Protein AF-A0AAV5G7Z6-F1 (afdb_monomer)

pLDDT: mean 76.98, std 16.9, range [39.72, 97.12]

Structure (mmCIF, N/CA/C/O backbone):
data_AF-A0AAV5G7Z6-F1
#
_entry.id   AF-A0AAV5G7Z6-F1
#
loop_
_atom_site.group_PDB
_atom_site.id
_atom_site.type_symbol
_atom_site.label_atom_id
_atom_site.label_alt_id
_atom_site.label_comp_id
_atom_site.label_asym_id
_atom_site.label_entity_id
_atom_site.label_seq_id
_atom_site.pdbx_PDB_ins_code
_atom_site.Cartn_x
_atom_site.Cartn_y
_atom_site.Cartn_z
_atom_site.occupancy
_atom_site.B_iso_or_equiv
_atom_site.auth_seq_id
_atom_site.auth_comp_id
_atom_site.auth_asym_id
_atom_site.auth_atom_id
_atom_site.pdbx_PDB_model_num
ATOM 1 N N . MET A 1 1 ? 2.480 43.274 -14.262 1.00 55.47 1 MET A N 1
ATOM 2 C CA . MET A 1 1 ? 1.867 41.956 -13.964 1.00 55.47 1 MET A CA 1
ATOM 3 C C . MET A 1 1 ? 2.877 40.792 -14.038 1.00 55.47 1 MET A C 1
ATOM 5 O O . MET A 1 1 ? 2.473 39.671 -14.293 1.00 55.47 1 MET A O 1
ATOM 9 N N . SER A 1 2 ? 4.179 41.011 -13.781 1.00 61.72 2 SER A N 1
ATOM 10 C CA . SER A 1 2 ? 5.234 40.056 -14.194 1.00 61.72 2 SER A CA 1
ATOM 11 C C . SER A 1 2 ? 6.016 39.379 -13.057 1.00 61.72 2 SER A C 1
ATOM 13 O O . SER A 1 2 ? 6.688 38.387 -13.305 1.00 61.72 2 SER A O 1
ATOM 15 N N . GLN A 1 3 ? 5.956 39.881 -11.819 1.00 58.00 3 GLN A N 1
ATOM 16 C CA . GLN A 1 3 ? 6.778 39.341 -10.720 1.00 58.00 3 GLN A CA 1
ATOM 17 C C . GLN A 1 3 ? 6.148 38.114 -10.040 1.00 58.00 3 GLN A C 1
ATOM 19 O O . GLN A 1 3 ? 6.859 37.196 -9.646 1.00 58.00 3 GLN A O 1
ATOM 24 N N . PHE A 1 4 ? 4.815 38.042 -9.962 1.00 59.34 4 PHE A N 1
ATOM 25 C CA . PHE A 1 4 ? 4.117 36.914 -9.331 1.00 59.34 4 PHE A CA 1
ATOM 26 C C . PHE A 1 4 ? 4.223 35.608 -10.134 1.00 59.34 4 PHE A C 1
ATOM 28 O O . PHE A 1 4 ? 4.377 34.544 -9.539 1.00 59.34 4 PHE A O 1
ATOM 35 N N . ALA A 1 5 ? 4.204 35.684 -11.470 1.00 61.81 5 ALA A N 1
ATOM 36 C CA . ALA A 1 5 ? 4.370 34.517 -12.342 1.00 61.81 5 ALA A CA 1
ATOM 37 C C . ALA A 1 5 ? 5.766 33.886 -12.184 1.00 61.81 5 ALA A C 1
ATOM 39 O O . ALA A 1 5 ? 5.886 32.677 -12.004 1.00 61.81 5 ALA A O 1
ATOM 40 N N . HIS A 1 6 ? 6.803 34.723 -12.109 1.00 54.16 6 HIS A N 1
ATOM 41 C CA . HIS A 1 6 ? 8.185 34.277 -11.950 1.00 54.16 6 HIS A CA 1
ATOM 42 C C . HIS A 1 6 ? 8.436 33.600 -10.587 1.00 54.16 6 HIS A C 1
ATOM 44 O O . HIS A 1 6 ? 9.195 32.637 -10.494 1.00 54.16 6 HIS A O 1
ATOM 50 N N . ILE A 1 7 ? 7.786 34.061 -9.512 1.00 60.22 7 ILE A N 1
ATOM 51 C CA . ILE A 1 7 ? 7.872 33.418 -8.186 1.00 60.22 7 ILE A CA 1
ATOM 52 C C . ILE A 1 7 ? 7.150 32.057 -8.191 1.00 60.22 7 ILE A C 1
ATOM 54 O O . ILE A 1 7 ? 7.632 31.092 -7.589 1.00 60.22 7 ILE A O 1
ATOM 58 N N . ALA A 1 8 ? 6.019 31.950 -8.895 1.00 66.25 8 ALA A N 1
ATOM 59 C CA . ALA A 1 8 ? 5.273 30.700 -9.025 1.00 66.25 8 ALA A CA 1
ATOM 60 C C . ALA A 1 8 ? 6.044 29.635 -9.829 1.00 66.25 8 ALA A C 1
ATOM 62 O O . ALA A 1 8 ? 6.072 28.469 -9.423 1.00 66.25 8 ALA A O 1
ATOM 63 N N . GLU A 1 9 ? 6.722 30.032 -10.908 1.00 64.44 9 GLU A N 1
ATOM 64 C CA . GLU A 1 9 ? 7.582 29.153 -11.712 1.00 64.44 9 GLU A CA 1
ATOM 65 C C . GLU A 1 9 ? 8.813 28.680 -10.934 1.00 64.44 9 GLU A C 1
ATOM 67 O O . GLU A 1 9 ? 9.058 27.476 -10.867 1.00 64.44 9 GLU A O 1
ATOM 72 N N . LEU A 1 10 ? 9.509 29.571 -10.218 1.00 62.38 10 LEU A N 1
ATOM 73 C CA . LEU A 1 10 ? 10.630 29.192 -9.342 1.00 62.38 10 LEU A CA 1
ATOM 74 C C . LEU A 1 10 ? 10.205 28.183 -8.259 1.00 62.38 10 LEU A C 1
ATOM 76 O O . LEU A 1 10 ? 10.936 27.240 -7.935 1.00 62.38 10 LEU A O 1
ATOM 80 N N . SER A 1 11 ? 8.995 28.339 -7.714 1.00 72.94 11 SER A N 1
ATOM 81 C CA . SER A 1 11 ? 8.398 27.393 -6.764 1.00 72.94 11 SER A CA 1
ATOM 82 C C . SER A 1 11 ? 8.054 26.045 -7.412 1.00 72.94 11 SER A C 1
ATOM 84 O O . SER A 1 11 ? 8.227 24.989 -6.793 1.00 72.94 11 SER A O 1
ATOM 86 N N . ALA A 1 12 ? 7.575 26.040 -8.657 1.00 80.69 12 ALA A N 1
ATOM 87 C CA . ALA A 1 12 ? 7.291 24.815 -9.405 1.00 80.69 12 ALA A CA 1
ATOM 88 C C . ALA A 1 12 ? 8.580 24.056 -9.761 1.00 80.69 12 ALA A C 1
ATOM 90 O O . ALA A 1 12 ? 8.678 22.854 -9.505 1.00 80.69 12 ALA A O 1
ATOM 91 N N . GLU A 1 13 ? 9.603 24.760 -10.242 1.00 78.81 13 GLU A N 1
ATOM 92 C CA . GLU A 1 13 ? 10.921 24.199 -10.539 1.00 78.81 13 GLU A CA 1
ATOM 93 C C . GLU A 1 13 ? 11.591 23.617 -9.294 1.00 78.81 13 GLU A C 1
ATOM 95 O O . GLU A 1 13 ? 12.161 22.525 -9.332 1.00 78.81 13 GLU A O 1
ATOM 100 N N . THR A 1 14 ? 11.496 24.312 -8.158 1.00 81.06 14 THR A N 1
ATOM 101 C CA . THR A 1 14 ? 12.043 23.831 -6.882 1.00 81.06 14 THR A CA 1
ATOM 102 C C . THR A 1 14 ? 11.343 22.548 -6.436 1.00 81.06 14 THR A C 1
ATOM 104 O O . THR A 1 14 ? 12.005 21.573 -6.065 1.00 81.06 14 THR A O 1
ATOM 107 N N . ARG A 1 15 ? 10.010 22.487 -6.555 1.00 75.62 15 ARG A N 1
ATOM 108 C CA . ARG A 1 15 ? 9.226 21.268 -6.295 1.00 75.62 15 ARG A CA 1
ATOM 109 C C . ARG A 1 15 ? 9.605 20.129 -7.243 1.00 75.62 15 ARG A C 1
ATOM 111 O O . ARG A 1 15 ? 9.715 18.982 -6.810 1.00 75.62 15 ARG A O 1
ATOM 118 N N . GLN A 1 16 ? 9.861 20.422 -8.514 1.00 78.75 16 GLN A N 1
ATOM 119 C CA . GLN A 1 16 ? 10.279 19.421 -9.493 1.00 78.75 16 GLN A CA 1
ATOM 120 C C . GLN A 1 16 ? 11.693 18.893 -9.211 1.00 78.75 16 GLN A C 1
ATOM 122 O O . GLN A 1 16 ? 11.914 17.682 -9.269 1.00 78.75 16 GLN A O 1
ATOM 127 N N . LYS A 1 17 ? 12.628 19.763 -8.809 1.00 80.06 17 LYS A N 1
ATOM 128 C CA . LYS A 1 17 ? 13.979 19.381 -8.362 1.00 80.06 17 LYS A CA 1
ATOM 129 C C . LYS A 1 17 ? 13.937 18.512 -7.104 1.00 80.06 17 LYS A C 1
ATOM 131 O O . LYS A 1 17 ? 14.641 17.505 -7.044 1.00 80.06 17 LYS A O 1
ATOM 136 N N . MET A 1 18 ? 13.086 18.847 -6.13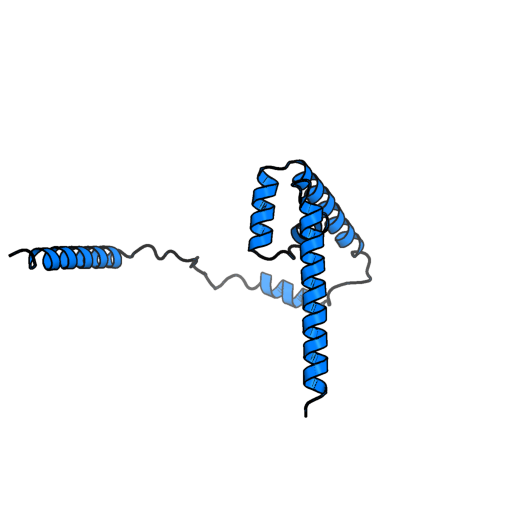3 1.00 76.06 18 MET A N 1
ATOM 137 C CA . MET A 1 18 ? 12.845 18.021 -4.941 1.00 76.06 18 MET A CA 1
ATOM 138 C C . MET A 1 18 ? 12.313 16.632 -5.322 1.00 76.06 18 MET A C 1
ATOM 140 O O . MET A 1 18 ? 12.872 15.623 -4.894 1.00 76.06 18 MET A O 1
ATOM 144 N N . ARG A 1 19 ? 11.304 16.561 -6.205 1.00 73.94 19 ARG A N 1
ATOM 145 C CA . ARG A 1 19 ? 10.758 15.294 -6.726 1.00 73.94 19 ARG A CA 1
ATOM 146 C C . ARG A 1 19 ? 11.809 14.464 -7.467 1.00 73.94 19 ARG A C 1
ATOM 148 O O . ARG A 1 19 ? 11.898 13.260 -7.249 1.00 73.94 19 ARG A O 1
ATOM 155 N N . ALA A 1 20 ? 12.632 15.089 -8.307 1.00 75.25 20 ALA A N 1
ATOM 156 C CA . ALA A 1 20 ? 13.709 14.412 -9.030 1.00 75.25 20 ALA A CA 1
ATOM 157 C C . ALA A 1 20 ? 14.789 13.874 -8.078 1.00 75.25 20 ALA A C 1
ATOM 159 O O . ALA A 1 20 ? 15.233 12.738 -8.230 1.00 75.25 20 ALA A O 1
ATOM 160 N N . ARG A 1 21 ? 15.168 14.650 -7.054 1.00 74.56 21 ARG A N 1
ATOM 161 C CA . ARG A 1 21 ? 16.096 14.211 -6.002 1.00 74.56 21 ARG A CA 1
ATOM 162 C C . ARG A 1 21 ? 15.536 13.041 -5.198 1.00 74.56 21 ARG A C 1
ATOM 164 O O . ARG A 1 21 ? 16.258 12.068 -5.001 1.00 74.56 21 ARG A O 1
ATOM 171 N N . GLY A 1 22 ? 14.261 13.096 -4.811 1.00 68.75 22 GLY A N 1
ATOM 172 C CA . GLY A 1 22 ? 13.563 11.977 -4.173 1.00 68.75 22 GLY A CA 1
ATOM 173 C C . GLY A 1 22 ? 13.559 10.730 -5.059 1.00 68.75 22 GLY A C 1
ATOM 174 O O . GLY A 1 22 ? 13.911 9.647 -4.605 1.00 68.75 22 GLY A O 1
ATOM 175 N N . LYS A 1 23 ? 13.295 10.891 -6.361 1.00 67.06 23 LYS A N 1
ATOM 176 C CA . LYS A 1 23 ? 13.296 9.793 -7.339 1.00 67.06 23 LYS A CA 1
ATOM 177 C C . LYS A 1 23 ? 14.677 9.158 -7.521 1.00 67.06 23 LYS A C 1
ATOM 179 O O . LYS A 1 23 ? 14.784 7.938 -7.593 1.00 67.06 23 LYS A O 1
ATOM 184 N N . SER A 1 24 ? 15.738 9.961 -7.560 1.00 58.97 24 SER A N 1
ATOM 185 C CA . SER A 1 24 ? 17.118 9.467 -7.634 1.00 58.97 24 SER A CA 1
ATOM 186 C C . SER A 1 24 ? 17.581 8.817 -6.328 1.00 58.97 24 SER A C 1
ATOM 188 O O . SER A 1 24 ? 18.319 7.839 -6.369 1.00 58.97 24 SER A O 1
ATOM 190 N N . LYS A 1 25 ? 17.138 9.325 -5.171 1.00 62.31 25 LYS A N 1
ATOM 191 C CA . LYS A 1 25 ? 17.408 8.721 -3.858 1.00 62.31 25 LYS A CA 1
ATOM 192 C C . LYS A 1 25 ? 16.685 7.374 -3.715 1.00 62.31 25 LYS A C 1
ATOM 194 O O . LYS A 1 25 ? 17.321 6.406 -3.319 1.00 62.31 25 LYS A O 1
ATOM 199 N N . ALA A 1 26 ? 15.427 7.286 -4.150 1.00 61.16 26 ALA A N 1
ATOM 200 C CA . ALA A 1 26 ? 14.668 6.036 -4.202 1.00 61.16 26 ALA A CA 1
ATOM 201 C C . ALA A 1 26 ? 15.330 4.996 -5.125 1.00 61.16 26 ALA A C 1
ATOM 203 O O . ALA A 1 26 ? 15.475 3.843 -4.745 1.00 61.16 26 ALA A O 1
ATOM 204 N N . ARG A 1 27 ? 15.840 5.415 -6.293 1.00 59.38 27 ARG A N 1
ATOM 205 C CA . ARG A 1 27 ? 16.626 4.545 -7.193 1.00 59.38 27 ARG A CA 1
ATOM 206 C C . ARG A 1 27 ? 17.939 4.042 -6.588 1.00 59.38 27 ARG A C 1
ATOM 208 O O . ARG A 1 27 ? 18.442 3.022 -7.029 1.00 59.38 27 ARG A O 1
ATOM 215 N N . ARG A 1 28 ? 18.525 4.765 -5.628 1.00 54.97 28 ARG A N 1
ATOM 216 C CA . ARG A 1 28 ? 19.728 4.311 -4.912 1.00 54.97 28 ARG A CA 1
ATOM 217 C C . ARG A 1 28 ? 19.405 3.365 -3.758 1.00 54.97 28 ARG A C 1
ATOM 219 O O . ARG A 1 28 ? 20.259 2.572 -3.414 1.00 54.97 28 ARG A O 1
ATOM 226 N N . ALA A 1 29 ? 18.206 3.427 -3.179 1.00 56.16 29 ALA A N 1
ATOM 227 C CA . ALA A 1 29 ? 17.743 2.385 -2.259 1.00 56.16 29 ALA A CA 1
ATOM 228 C C . ALA A 1 29 ? 17.481 1.053 -2.996 1.00 56.16 29 ALA A C 1
ATOM 230 O O . ALA A 1 29 ? 17.631 -0.007 -2.411 1.00 56.16 29 ALA A O 1
ATOM 231 N N . ASP A 1 30 ? 17.186 1.119 -4.299 1.00 54.16 30 ASP A N 1
ATOM 232 C CA . ASP A 1 30 ? 17.006 -0.018 -5.220 1.00 54.16 30 ASP A CA 1
ATOM 233 C C . ASP A 1 30 ? 18.335 -0.731 -5.592 1.00 54.16 30 ASP A C 1
ATOM 235 O O . ASP A 1 30 ? 18.346 -1.661 -6.393 1.00 54.16 30 ASP A O 1
ATOM 239 N N . THR A 1 31 ? 19.496 -0.319 -5.051 1.00 54.28 31 THR A N 1
ATOM 240 C CA . THR A 1 31 ? 20.792 -0.949 -5.396 1.00 54.28 31 THR A CA 1
ATOM 241 C C . THR A 1 31 ? 20.960 -2.358 -4.836 1.00 54.28 31 THR A C 1
ATOM 243 O O . THR A 1 31 ? 21.883 -3.055 -5.245 1.00 54.28 31 THR A O 1
ATOM 246 N N . THR A 1 32 ? 20.097 -2.783 -3.913 1.00 55.44 32 THR A N 1
ATOM 247 C CA . THR A 1 32 ? 20.079 -4.149 -3.373 1.00 55.44 32 THR A CA 1
ATOM 248 C C . THR A 1 32 ? 19.069 -5.054 -4.087 1.00 55.44 32 THR A C 1
ATOM 250 O O . THR A 1 32 ? 19.007 -6.237 -3.788 1.00 55.44 32 THR A O 1
ATOM 253 N N . GLY A 1 33 ? 18.305 -4.548 -5.064 1.00 78.00 33 GLY A N 1
ATOM 254 C CA . GLY A 1 33 ? 17.266 -5.325 -5.749 1.00 78.00 33 GLY A CA 1
ATOM 255 C C . GLY A 1 33 ? 16.011 -5.576 -4.905 1.00 78.00 33 GLY A C 1
ATOM 256 O O . GLY A 1 33 ? 15.138 -6.314 -5.353 1.00 78.00 33 GLY A O 1
ATOM 257 N N . HIS A 1 34 ? 15.913 -4.957 -3.724 1.00 89.62 34 HIS A N 1
ATOM 258 C CA . HIS A 1 34 ? 14.776 -5.026 -2.804 1.00 89.62 34 HIS A CA 1
ATOM 259 C C . HIS A 1 34 ? 13.940 -3.743 -2.848 1.00 89.62 34 HIS A C 1
ATOM 261 O O . HIS A 1 34 ? 14.395 -2.683 -3.287 1.00 89.62 34 HIS A O 1
ATOM 267 N N . LEU A 1 35 ? 12.702 -3.825 -2.360 1.00 90.69 35 LEU A N 1
ATOM 268 C CA . LEU A 1 35 ? 11.884 -2.636 -2.140 1.00 90.69 35 LEU A CA 1
ATOM 269 C C . LEU A 1 35 ? 12.549 -1.746 -1.083 1.00 90.69 35 LEU A C 1
ATOM 271 O O . LEU A 1 35 ? 12.882 -2.199 0.004 1.00 90.69 35 LEU A O 1
ATOM 275 N N . GLY A 1 36 ? 12.721 -0.459 -1.389 1.00 89.75 36 GLY A N 1
ATOM 276 C CA . GLY A 1 36 ? 13.142 0.503 -0.373 1.00 89.75 36 GLY A CA 1
ATOM 277 C C . GLY A 1 36 ? 12.089 0.631 0.742 1.00 89.75 36 GLY A C 1
ATOM 278 O O . GLY A 1 36 ? 10.903 0.427 0.475 1.00 89.75 36 GLY A O 1
ATOM 279 N N . PRO A 1 37 ? 12.471 1.055 1.959 1.00 90.44 37 PRO A N 1
ATOM 280 C CA . PRO A 1 37 ? 11.557 1.129 3.104 1.00 90.44 37 PRO A CA 1
ATOM 281 C C . PRO A 1 37 ? 10.340 2.026 2.831 1.00 90.44 37 PRO A C 1
ATOM 283 O O . PRO A 1 37 ? 9.211 1.653 3.129 1.00 90.44 37 PRO A O 1
ATOM 286 N N . GLU A 1 38 ? 10.540 3.157 2.150 1.00 92.38 38 GLU A N 1
ATOM 287 C CA . GLU A 1 38 ? 9.446 4.046 1.725 1.00 92.38 38 GLU A CA 1
ATOM 288 C C . GLU A 1 38 ? 8.451 3.351 0.782 1.00 92.38 38 GLU A C 1
ATOM 290 O O . GLU A 1 38 ? 7.253 3.616 0.815 1.00 92.38 38 GLU A O 1
ATOM 295 N N . ALA A 1 39 ? 8.937 2.441 -0.069 1.00 93.62 39 ALA A N 1
ATOM 296 C CA . ALA A 1 39 ? 8.082 1.675 -0.969 1.00 93.62 39 ALA A CA 1
ATOM 297 C C . ALA A 1 39 ? 7.300 0.590 -0.218 1.00 93.62 39 ALA A C 1
ATOM 299 O O . ALA A 1 39 ? 6.159 0.323 -0.584 1.00 93.62 39 ALA A O 1
ATOM 300 N N 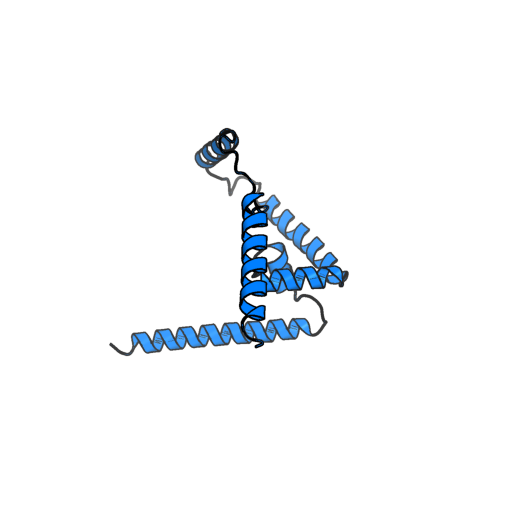. VAL A 1 40 ? 7.885 -0.004 0.827 1.00 94.94 40 VAL A N 1
ATOM 301 C CA . VAL A 1 40 ? 7.199 -0.954 1.716 1.00 94.94 40 VAL A CA 1
ATOM 302 C C . VAL A 1 40 ? 6.055 -0.259 2.453 1.00 94.94 40 VAL A C 1
ATOM 304 O O . VAL A 1 40 ? 4.927 -0.743 2.398 1.00 94.94 40 VAL A O 1
ATOM 307 N N . VAL A 1 41 ? 6.312 0.903 3.065 1.00 95.62 41 VAL A N 1
ATOM 308 C CA . VAL A 1 41 ? 5.283 1.699 3.760 1.00 95.62 41 VAL A CA 1
ATOM 309 C C . VAL A 1 41 ? 4.163 2.095 2.796 1.00 95.62 41 VAL A C 1
ATOM 311 O O . VAL A 1 41 ? 3.006 1.749 3.025 1.00 95.62 41 VAL A O 1
ATOM 314 N N . ALA A 1 42 ? 4.506 2.707 1.657 1.00 95.44 42 ALA A N 1
ATOM 315 C CA . ALA A 1 42 ? 3.519 3.126 0.662 1.00 95.44 42 ALA A CA 1
ATOM 316 C C . ALA A 1 42 ? 2.695 1.953 0.102 1.00 95.44 42 ALA A C 1
ATOM 318 O O . ALA A 1 42 ? 1.524 2.117 -0.237 1.00 95.44 42 ALA A O 1
ATOM 319 N N . PH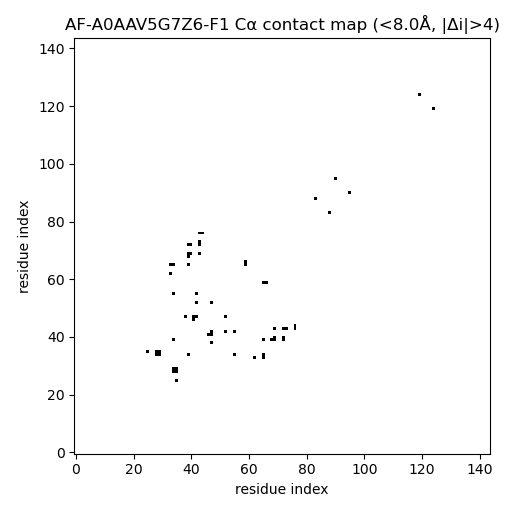E A 1 43 ? 3.289 0.761 -0.019 1.00 96.50 43 PHE A N 1
ATOM 320 C CA . PHE A 1 43 ? 2.570 -0.435 -0.453 1.00 96.50 43 PHE A CA 1
ATOM 321 C C . PHE A 1 43 ? 1.570 -0.929 0.601 1.00 96.50 43 PHE A C 1
ATOM 323 O O . PHE A 1 43 ? 0.488 -1.396 0.243 1.00 96.50 43 PHE A O 1
ATOM 330 N N . VAL A 1 44 ? 1.931 -0.858 1.886 1.00 96.69 44 VAL A N 1
ATOM 331 C CA . VAL A 1 44 ? 1.080 -1.293 3.004 1.00 96.69 44 VAL A C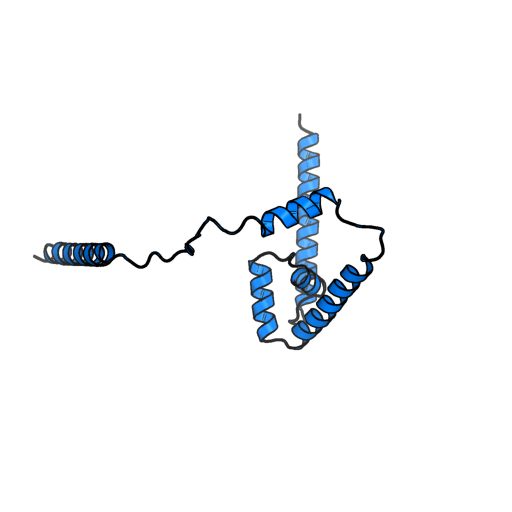A 1
ATOM 332 C C . VAL A 1 44 ? -0.105 -0.356 3.208 1.00 96.69 44 VAL A C 1
ATOM 334 O O . VAL A 1 44 ? -1.222 -0.842 3.383 1.00 96.69 44 VAL A O 1
ATOM 337 N N . ASP A 1 45 ? 0.121 0.954 3.125 1.00 94.69 45 ASP A N 1
ATOM 338 C CA . ASP A 1 45 ? -0.916 1.971 3.340 1.00 94.69 45 ASP A CA 1
ATOM 339 C C . ASP A 1 45 ? -1.747 2.280 2.076 1.00 94.69 45 ASP A C 1
ATOM 341 O O . ASP A 1 45 ? -2.640 3.120 2.096 1.00 94.69 45 ASP A O 1
ATOM 345 N N . ASP A 1 46 ? -1.502 1.543 0.990 1.00 95.38 46 ASP A N 1
ATOM 346 C CA . ASP A 1 46 ? -2.145 1.688 -0.320 1.00 95.38 46 ASP A CA 1
ATOM 347 C C . ASP A 1 46 ? -1.996 3.076 -0.971 1.00 95.38 46 ASP A C 1
ATOM 349 O O . ASP A 1 46 ? -2.872 3.560 -1.687 1.00 95.38 46 ASP A O 1
ATOM 353 N N . GLU A 1 47 ? -0.844 3.710 -0.756 1.00 96.44 47 GLU A N 1
ATOM 354 C CA . GLU A 1 47 ? -0.518 5.043 -1.278 1.00 96.44 47 GLU A CA 1
ATOM 355 C C . GLU A 1 47 ? 0.310 5.000 -2.577 1.00 96.44 47 GLU A C 1
ATOM 357 O O . GLU A 1 47 ? 0.731 6.030 -3.112 1.00 96.44 47 GLU A O 1
ATOM 362 N N . MET A 1 48 ? 0.568 3.805 -3.114 1.00 94.19 48 MET A N 1
ATOM 363 C CA . MET A 1 48 ? 1.267 3.640 -4.389 1.00 94.19 48 MET A CA 1
ATOM 364 C C . MET A 1 48 ? 0.357 3.903 -5.592 1.00 94.19 48 MET A C 1
ATOM 366 O O . MET A 1 48 ? -0.788 3.458 -5.643 1.00 94.19 48 MET A O 1
ATOM 370 N N . ASP A 1 49 ? 0.916 4.507 -6.647 1.00 94.88 49 ASP A N 1
ATOM 371 C CA . ASP A 1 49 ? 0.258 4.517 -7.955 1.00 94.88 49 ASP A CA 1
ATOM 372 C C . ASP A 1 49 ? 0.080 3.088 -8.504 1.00 94.88 49 ASP A C 1
ATOM 374 O O . ASP A 1 49 ? 0.837 2.170 -8.174 1.00 94.88 49 ASP A O 1
ATOM 378 N N . SER A 1 50 ? -0.911 2.887 -9.376 1.00 95.19 50 SER A N 1
ATOM 379 C CA . SER A 1 50 ? -1.279 1.558 -9.889 1.00 95.19 50 SER A CA 1
ATOM 380 C C . SER A 1 50 ? -0.106 0.807 -10.532 1.00 95.19 50 SER A C 1
ATOM 382 O O . SER A 1 50 ? 0.046 -0.403 -10.338 1.00 95.19 50 SER A O 1
ATOM 384 N N . LYS A 1 51 ? 0.772 1.518 -11.250 1.00 92.44 51 LYS A N 1
ATOM 385 C CA . LYS A 1 51 ? 1.943 0.938 -11.915 1.00 92.44 51 LYS A CA 1
ATOM 386 C C . LYS A 1 51 ? 3.020 0.546 -10.904 1.00 92.44 51 LYS A C 1
ATOM 388 O O . LYS A 1 51 ? 3.599 -0.536 -11.023 1.00 92.44 51 LYS A O 1
ATOM 393 N N . ALA A 1 52 ? 3.293 1.392 -9.913 1.00 90.94 52 ALA A N 1
ATOM 394 C CA . ALA A 1 52 ? 4.222 1.088 -8.829 1.00 90.94 52 ALA A CA 1
ATOM 395 C C . ALA A 1 52 ? 3.726 -0.085 -7.973 1.00 90.94 52 ALA A C 1
ATOM 397 O O . ALA A 1 52 ? 4.490 -1.022 -7.734 1.00 90.94 52 ALA A O 1
ATOM 398 N N . LYS A 1 53 ? 2.435 -0.097 -7.620 1.00 96.12 53 LYS A N 1
ATOM 399 C CA . LYS A 1 53 ? 1.789 -1.190 -6.883 1.00 96.12 53 LYS A CA 1
ATOM 400 C C . LYS A 1 53 ? 1.888 -2.510 -7.643 1.00 96.12 53 LYS A C 1
ATOM 402 O O . LYS A 1 53 ? 2.228 -3.531 -7.053 1.00 96.12 53 LYS A O 1
ATOM 407 N N . HIS A 1 54 ? 1.652 -2.510 -8.958 1.00 95.25 54 HIS A N 1
ATOM 408 C CA . HIS A 1 54 ? 1.808 -3.714 -9.780 1.00 95.25 54 HIS A CA 1
ATOM 409 C C . HIS A 1 54 ? 3.252 -4.238 -9.772 1.00 95.25 54 HIS A C 1
ATOM 411 O O . HIS A 1 54 ? 3.470 -5.424 -9.525 1.00 95.25 54 HIS A O 1
ATOM 417 N N . ARG A 1 55 ? 4.249 -3.362 -9.962 1.00 93.06 55 ARG A N 1
ATOM 418 C CA . ARG A 1 55 ? 5.670 -3.748 -9.891 1.00 93.06 55 ARG A CA 1
ATOM 419 C C . ARG A 1 55 ? 6.045 -4.328 -8.529 1.00 93.06 55 ARG A C 1
ATOM 421 O O . ARG A 1 55 ? 6.739 -5.340 -8.485 1.00 93.06 55 ARG A O 1
ATOM 428 N N . ALA A 1 56 ? 5.563 -3.723 -7.443 1.00 94.38 56 ALA A N 1
ATOM 429 C C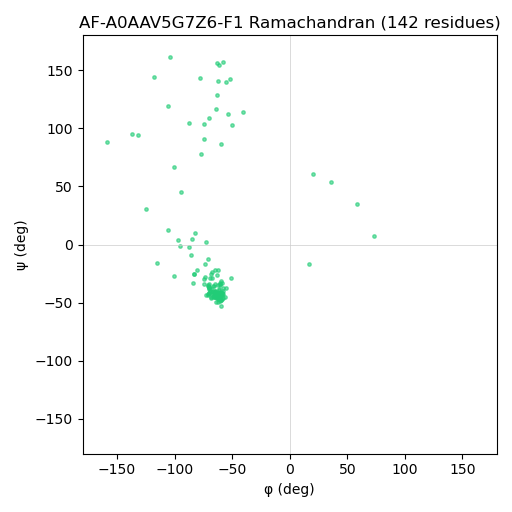A . ALA A 1 56 ? 5.761 -4.245 -6.097 1.00 94.38 56 ALA A CA 1
ATOM 430 C C . ALA A 1 56 ? 5.156 -5.651 -5.964 1.00 94.38 56 ALA A C 1
ATOM 432 O O . ALA A 1 56 ? 5.861 -6.569 -5.569 1.00 94.38 56 ALA A O 1
ATOM 433 N N . ARG A 1 57 ? 3.909 -5.875 -6.406 1.00 95.38 57 ARG A N 1
ATOM 434 C CA . ARG A 1 57 ? 3.280 -7.214 -6.383 1.00 95.38 57 ARG A CA 1
ATOM 435 C C . ARG A 1 57 ? 4.107 -8.260 -7.127 1.00 95.38 57 ARG A C 1
ATOM 437 O O . ARG A 1 57 ? 4.317 -9.340 -6.590 1.00 95.38 57 ARG A O 1
ATOM 444 N N . VAL A 1 58 ? 4.601 -7.936 -8.323 1.00 94.25 58 VAL A N 1
ATOM 445 C CA . VAL A 1 58 ? 5.465 -8.843 -9.098 1.00 94.25 58 VAL A CA 1
ATOM 446 C C . VAL A 1 58 ? 6.766 -9.138 -8.348 1.00 94.25 58 VAL A C 1
ATOM 448 O O . VAL A 1 58 ? 7.179 -10.293 -8.277 1.00 94.25 58 VAL A O 1
ATOM 451 N N . HIS A 1 59 ? 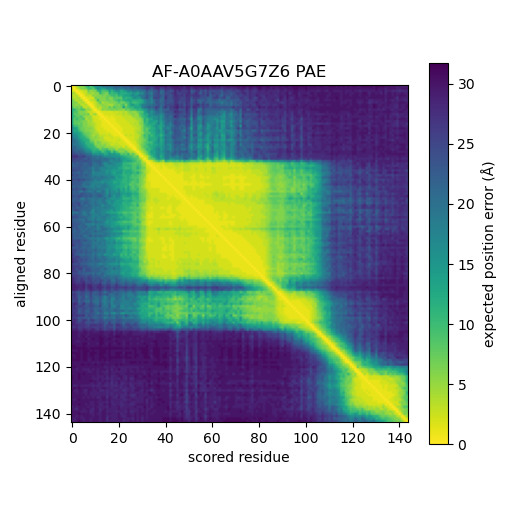7.399 -8.132 -7.744 1.00 93.38 59 HIS A N 1
ATOM 452 C CA . HIS A 1 59 ? 8.607 -8.330 -6.942 1.00 93.38 59 HIS A CA 1
ATOM 453 C C . HIS A 1 59 ? 8.353 -9.255 -5.738 1.00 93.38 59 HIS A C 1
ATOM 455 O O . HIS A 1 59 ? 9.120 -10.187 -5.500 1.00 93.38 59 HIS A O 1
ATOM 461 N N . LEU A 1 60 ? 7.229 -9.076 -5.041 1.00 94.31 60 LEU A N 1
ATOM 462 C CA . LEU A 1 60 ? 6.853 -9.887 -3.880 1.00 94.31 60 LEU A CA 1
ATOM 463 C C . LEU A 1 60 ? 6.595 -11.354 -4.197 1.00 94.31 60 LEU A C 1
ATOM 465 O O . LEU A 1 60 ? 6.689 -12.180 -3.297 1.00 94.31 60 LEU A O 1
ATOM 469 N N . VAL A 1 61 ? 6.295 -11.715 -5.444 1.00 94.50 61 VAL A N 1
ATOM 470 C CA . VAL A 1 61 ? 6.219 -13.130 -5.844 1.00 94.50 61 VAL A CA 1
ATOM 471 C C . VAL A 1 61 ? 7.599 -13.791 -5.753 1.00 94.50 61 VAL A C 1
ATOM 473 O O . VAL A 1 61 ? 7.709 -14.942 -5.334 1.00 94.50 61 VAL A O 1
ATOM 476 N N . HIS A 1 62 ? 8.659 -13.048 -6.065 1.00 90.94 62 HIS A N 1
ATOM 477 C CA . HIS A 1 62 ? 10.007 -13.590 -6.229 1.00 90.94 62 HIS A CA 1
ATOM 478 C C . HIS A 1 62 ? 10.906 -13.372 -5.005 1.00 90.94 62 HIS A C 1
ATOM 480 O O . HIS A 1 62 ? 11.805 -14.172 -4.767 1.00 90.94 62 HIS A O 1
ATOM 486 N N . CYS A 1 63 ? 10.662 -12.331 -4.206 1.00 92.88 63 CYS A N 1
ATOM 487 C CA . CYS A 1 63 ? 11.490 -11.994 -3.049 1.00 92.88 63 CYS A CA 1
ATOM 488 C C . CYS A 1 63 ? 10.795 -12.357 -1.729 1.00 92.88 63 CYS A C 1
ATOM 490 O O . CYS A 1 63 ? 9.729 -11.826 -1.424 1.00 92.88 63 CYS A O 1
ATOM 492 N N . HIS A 1 64 ? 11.400 -13.246 -0.932 1.00 93.56 64 HIS A N 1
ATOM 493 C CA . HIS A 1 64 ? 10.898 -13.583 0.407 1.00 93.56 64 HIS A CA 1
ATOM 494 C C . HIS A 1 64 ? 11.103 -12.447 1.413 1.00 93.56 64 HIS A C 1
ATOM 496 O O . HIS A 1 64 ? 10.182 -12.131 2.158 1.00 93.56 64 HIS A O 1
ATOM 502 N N . GLU A 1 65 ? 12.271 -11.810 1.406 1.00 92.94 65 GLU A N 1
ATOM 503 C CA . GLU A 1 65 ? 12.637 -10.766 2.373 1.00 92.94 65 GLU A CA 1
ATOM 504 C C . GLU A 1 65 ? 11.651 -9.591 2.335 1.00 92.94 65 GLU A C 1
ATOM 506 O O . GLU A 1 65 ? 11.082 -9.216 3.355 1.00 92.94 65 GLU A O 1
ATOM 511 N N . CYS A 1 66 ? 11.307 -9.100 1.142 1.00 94.44 66 CYS A N 1
ATOM 512 C CA . CYS A 1 66 ? 10.319 -8.028 1.015 1.00 94.44 66 CYS A CA 1
ATOM 513 C C . CYS A 1 66 ? 8.892 -8.456 1.399 1.00 94.44 66 CYS A C 1
ATOM 515 O O . CYS A 1 66 ? 8.076 -7.605 1.754 1.00 94.44 66 CYS A O 1
ATOM 517 N N . ARG A 1 67 ? 8.553 -9.755 1.342 1.00 95.62 67 ARG A N 1
ATOM 518 C CA . ARG A 1 67 ? 7.268 -10.242 1.879 1.00 95.62 67 ARG A CA 1
ATOM 519 C C . ARG A 1 67 ? 7.248 -10.171 3.401 1.00 95.62 67 ARG A C 1
ATOM 521 O O . ARG A 1 67 ? 6.229 -9.777 3.965 1.00 95.62 67 ARG A O 1
ATOM 528 N N . GLU A 1 68 ? 8.349 -10.544 4.042 1.00 95.94 68 GLU A N 1
ATOM 529 C CA . GLU A 1 68 ? 8.498 -10.498 5.496 1.00 95.94 68 GLU A CA 1
ATOM 530 C C . GLU A 1 68 ? 8.446 -9.057 6.016 1.00 95.94 68 GLU A C 1
ATOM 532 O O . GLU A 1 68 ? 7.670 -8.762 6.925 1.00 95.94 68 GLU A O 1
ATOM 537 N N . GLU A 1 69 ? 9.155 -8.131 5.367 1.00 94.81 69 GLU A N 1
ATOM 538 C CA . GLU A 1 69 ? 9.099 -6.703 5.705 1.00 94.81 69 GLU A CA 1
ATOM 539 C C . GLU A 1 69 ? 7.677 -6.136 5.609 1.00 94.81 69 GLU A C 1
ATOM 541 O O . GLU A 1 69 ? 7.225 -5.418 6.502 1.00 94.81 69 GLU A O 1
ATOM 546 N N . ILE A 1 70 ? 6.927 -6.496 4.562 1.00 96.44 70 ILE A N 1
ATOM 547 C CA . ILE A 1 70 ? 5.523 -6.085 4.418 1.00 96.44 70 ILE A CA 1
ATOM 548 C C . ILE A 1 70 ? 4.647 -6.685 5.511 1.00 96.44 70 ILE A C 1
ATOM 550 O O . ILE A 1 70 ? 3.745 -6.006 5.999 1.00 96.44 70 ILE A O 1
ATOM 554 N N . TYR A 1 71 ? 4.869 -7.944 5.885 1.00 97.12 71 TYR A N 1
ATOM 555 C CA . TYR A 1 71 ? 4.114 -8.579 6.961 1.00 97.12 71 TYR A CA 1
ATOM 556 C C . TYR A 1 71 ? 4.332 -7.850 8.292 1.00 97.12 71 TYR A C 1
ATOM 558 O O . TYR A 1 71 ? 3.362 -7.488 8.960 1.00 97.12 71 TYR A O 1
ATOM 566 N N . ILE A 1 72 ? 5.589 -7.547 8.625 1.00 96.44 72 ILE A N 1
ATOM 567 C CA . ILE A 1 72 ? 5.946 -6.775 9.821 1.00 96.44 72 ILE A CA 1
ATOM 568 C C . ILE A 1 72 ? 5.307 -5.382 9.762 1.00 96.44 72 ILE A C 1
ATOM 570 O O . ILE A 1 72 ? 4.641 -4.966 10.708 1.00 96.44 72 ILE A O 1
ATOM 574 N N . GLN A 1 73 ? 5.442 -4.674 8.638 1.00 96.12 73 GLN A N 1
ATOM 575 C CA . GLN A 1 73 ? 4.910 -3.320 8.490 1.00 96.12 73 GLN A CA 1
ATOM 576 C C . GLN A 1 73 ? 3.374 -3.277 8.559 1.00 96.12 73 GLN A C 1
ATOM 578 O O . GLN A 1 73 ? 2.813 -2.334 9.119 1.00 96.12 73 GLN A O 1
ATOM 583 N N . ARG A 1 74 ? 2.677 -4.307 8.058 1.00 96.19 74 ARG A N 1
ATOM 584 C CA . ARG A 1 74 ? 1.222 -4.464 8.233 1.00 96.19 74 ARG A CA 1
ATOM 585 C C . ARG A 1 74 ? 0.842 -4.621 9.697 1.00 96.19 74 ARG A C 1
ATOM 587 O O . ARG A 1 74 ? -0.054 -3.913 10.144 1.00 96.19 74 ARG A O 1
ATOM 594 N N . GLY A 1 75 ? 1.543 -5.485 10.433 1.00 95.44 75 GLY A N 1
ATOM 595 C CA . GLY A 1 75 ? 1.328 -5.659 11.871 1.00 95.44 75 GLY A CA 1
ATOM 596 C C . GLY A 1 75 ? 1.540 -4.356 12.643 1.00 95.44 75 GLY A C 1
ATOM 597 O O . GLY A 1 75 ? 0.722 -3.997 13.486 1.00 95.44 75 GLY A O 1
ATOM 598 N N . THR A 1 76 ? 2.575 -3.589 12.296 1.00 93.00 76 THR A N 1
ATOM 599 C CA . THR A 1 76 ? 2.823 -2.260 12.875 1.00 93.00 76 THR A CA 1
ATOM 600 C C . THR A 1 76 ? 1.692 -1.277 12.559 1.00 93.00 76 THR A C 1
ATOM 602 O O . THR A 1 76 ? 1.177 -0.631 13.470 1.00 93.00 76 THR A O 1
ATOM 605 N N . SER A 1 77 ? 1.269 -1.172 11.292 1.00 91.62 77 SER A N 1
ATOM 606 C CA . SER A 1 77 ? 0.169 -0.281 10.875 1.00 91.62 77 SER A CA 1
ATOM 607 C C . SER A 1 77 ? -1.139 -0.646 11.586 1.00 91.62 77 SER A C 1
ATOM 609 O O . SER A 1 77 ? -1.846 0.221 12.101 1.00 91.62 77 SER A O 1
ATOM 611 N N . GLU A 1 78 ? -1.436 -1.941 11.701 1.00 91.12 78 GLU A N 1
ATOM 612 C CA . GLU A 1 78 ? -2.597 -2.444 12.428 1.00 91.12 78 GLU A CA 1
ATOM 613 C C . GLU A 1 78 ? -2.518 -2.138 13.928 1.00 91.12 78 GLU A C 1
ATOM 615 O O . GLU A 1 78 ? -3.492 -1.652 14.504 1.00 91.12 78 GLU A O 1
ATOM 620 N N . TRP A 1 79 ? -1.367 -2.357 14.564 1.00 90.81 79 TRP A N 1
ATOM 621 C CA . TRP A 1 79 ? -1.164 -2.032 15.975 1.00 90.81 79 TRP A CA 1
ATOM 622 C C . TRP A 1 79 ? -1.407 -0.543 16.256 1.00 90.81 79 TRP A C 1
ATOM 624 O O . TRP A 1 79 ? -2.175 -0.205 17.158 1.00 90.81 79 TRP A O 1
ATOM 634 N N . VAL A 1 80 ? -0.860 0.350 15.423 1.00 88.31 80 VAL A N 1
ATOM 635 C CA . VAL A 1 80 ? -1.083 1.803 15.540 1.00 88.31 80 VAL A CA 1
ATOM 636 C C . VAL A 1 80 ? -2.568 2.154 15.411 1.00 88.31 80 VAL A C 1
ATOM 638 O O . VAL A 1 80 ? -3.077 2.973 16.180 1.00 88.31 80 VAL A O 1
ATOM 641 N N . ARG A 1 81 ? -3.296 1.516 14.484 1.00 84.81 81 ARG A N 1
ATOM 642 C CA . ARG A 1 81 ? -4.750 1.716 14.339 1.00 84.81 81 ARG A CA 1
ATOM 643 C C . ARG A 1 81 ? -5.509 1.303 15.602 1.00 84.81 81 ARG A C 1
ATOM 645 O O . ARG A 1 81 ? -6.440 2.003 15.995 1.00 84.81 81 ARG A O 1
ATOM 652 N N . HIS A 1 82 ? -5.092 0.223 16.263 1.00 83.94 82 HIS A N 1
ATOM 653 C CA . HIS A 1 82 ? -5.711 -0.252 17.503 1.00 83.94 82 HIS A CA 1
ATOM 654 C C . HIS A 1 82 ? -5.387 0.622 18.723 1.00 83.94 82 HIS A C 1
ATOM 656 O O . HIS A 1 82 ? -6.225 0.737 19.619 1.00 83.94 82 HIS A O 1
ATOM 662 N N . CYS A 1 83 ? -4.242 1.307 18.759 1.00 80.00 83 CYS A N 1
ATOM 663 C CA . CYS A 1 83 ? -3.934 2.262 19.830 1.00 80.00 83 CYS A CA 1
ATOM 664 C C . CYS A 1 83 ? -4.915 3.450 19.886 1.00 80.00 83 CYS A C 1
ATOM 666 O O . CYS A 1 83 ? -5.091 4.045 20.945 1.00 80.00 83 CYS A O 1
ATOM 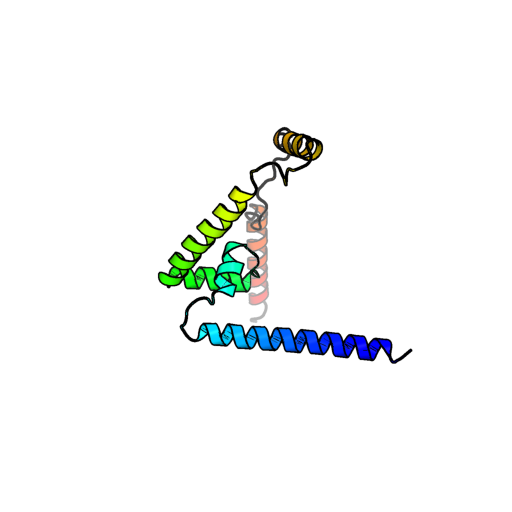668 N N . ASN A 1 84 ? -5.610 3.768 18.789 1.00 70.19 84 ASN A N 1
ATOM 669 C CA . ASN A 1 84 ? -6.600 4.852 18.728 1.00 70.19 84 ASN A CA 1
ATOM 670 C C . ASN A 1 84 ? -7.999 4.456 19.262 1.00 70.19 84 ASN A C 1
ATOM 672 O O . ASN A 1 84 ? -8.983 5.170 19.074 1.00 70.19 84 ASN A O 1
ATOM 676 N N . THR A 1 85 ? -8.127 3.287 19.896 1.00 63.44 85 THR A N 1
ATOM 677 C CA . THR A 1 85 ? -9.424 2.782 20.383 1.00 63.44 85 THR A CA 1
ATOM 678 C C . THR A 1 85 ? -9.841 3.416 21.719 1.00 63.44 85 THR A C 1
ATOM 680 O O . THR A 1 85 ? -11.036 3.472 22.034 1.00 63.44 85 THR A O 1
ATOM 683 N N . GLU A 1 86 ? -8.891 3.952 22.487 1.00 61.12 86 GLU A N 1
ATOM 684 C CA . GLU A 1 86 ? -9.149 4.702 23.719 1.00 61.12 86 GLU A CA 1
ATOM 685 C C . GLU A 1 86 ? -9.788 6.055 23.371 1.00 61.12 86 GLU A C 1
ATOM 687 O O . GLU A 1 86 ? -9.122 6.896 22.787 1.00 61.12 86 GLU A O 1
ATOM 692 N N . SER A 1 87 ? -11.086 6.204 23.683 1.00 58.69 87 SER A N 1
ATOM 693 C CA . SER A 1 87 ? -12.032 7.357 23.714 1.00 58.69 87 SER A CA 1
ATOM 694 C C . SER A 1 87 ? -11.785 8.714 23.002 1.00 58.69 87 SER A C 1
ATOM 696 O O . SER A 1 87 ? -12.750 9.455 22.820 1.00 58.69 87 SER A O 1
ATOM 698 N N . GLN A 1 88 ? -10.576 9.068 22.577 1.00 65.19 88 GLN A N 1
ATOM 699 C CA . GLN A 1 88 ? -10.170 10.402 22.144 1.00 65.19 88 GLN A CA 1
ATOM 700 C C . GLN A 1 88 ? -10.511 10.714 20.676 1.00 65.19 88 GLN A C 1
ATOM 702 O O . GLN A 1 88 ? -10.728 11.879 20.347 1.00 65.19 88 GLN A O 1
ATOM 707 N N . VAL A 1 89 ? -10.637 9.707 19.798 1.00 73.12 89 VAL A N 1
ATOM 708 C CA . VAL A 1 89 ? -11.051 9.899 18.393 1.00 73.12 89 VAL A CA 1
ATOM 709 C C . VAL A 1 89 ? -12.159 8.908 18.028 1.00 73.12 89 VAL A C 1
ATOM 711 O O . VAL A 1 89 ? -11.913 7.770 17.635 1.00 73.12 89 VAL A O 1
ATOM 714 N N . ARG A 1 90 ? -13.421 9.331 18.158 1.00 77.56 90 ARG A N 1
ATOM 715 C CA . ARG A 1 90 ? -14.596 8.540 17.753 1.00 77.56 90 ARG A CA 1
ATOM 716 C C . ARG A 1 90 ? -15.376 9.249 16.652 1.00 77.56 90 ARG A C 1
ATOM 718 O O . ARG A 1 90 ? -15.512 10.469 16.656 1.00 77.56 90 ARG A O 1
ATOM 725 N N . ALA A 1 91 ? -15.924 8.464 15.725 1.00 82.75 91 ALA A N 1
ATOM 726 C CA . ALA A 1 91 ? -16.845 8.977 14.719 1.00 82.75 91 ALA A CA 1
ATOM 727 C C . ALA A 1 91 ? -18.118 9.539 15.392 1.00 82.75 91 ALA A C 1
ATOM 729 O O . ALA A 1 91 ? -18.623 8.927 16.341 1.00 82.75 91 ALA A O 1
ATOM 730 N N . PRO A 1 92 ? -18.678 10.663 14.907 1.00 89.25 92 PRO A N 1
ATOM 731 C CA . PRO A 1 92 ? -19.937 11.195 15.421 1.00 89.25 92 PRO A CA 1
ATOM 732 C C . PRO A 1 92 ? -21.075 10.165 15.355 1.00 89.25 92 PRO A C 1
ATOM 734 O O . PRO A 1 92 ? -21.227 9.452 14.361 1.00 89.25 92 PRO A O 1
ATOM 737 N N . ARG A 1 93 ? -21.926 10.112 16.391 1.00 89.00 93 ARG A N 1
ATOM 738 C CA . ARG A 1 93 ? -23.020 9.119 16.495 1.00 89.00 93 ARG A CA 1
ATOM 739 C C . ARG A 1 93 ? -24.003 9.189 15.326 1.00 89.00 93 ARG A C 1
ATOM 741 O O . ARG A 1 93 ? -24.521 8.159 14.900 1.00 89.00 93 ARG A O 1
ATOM 748 N N . ASP A 1 94 ? -24.232 10.380 14.784 1.00 91.88 94 ASP A N 1
ATOM 749 C CA . ASP A 1 94 ? -25.124 10.569 13.638 1.00 91.88 94 ASP A CA 1
ATOM 750 C C . ASP A 1 94 ? -24.545 9.985 12.346 1.00 91.88 94 ASP A C 1
ATOM 752 O O . ASP A 1 94 ? -25.292 9.443 11.533 1.00 91.88 94 ASP A O 1
ATOM 756 N N . LEU A 1 95 ? -23.217 10.023 12.171 1.00 90.75 95 LEU A N 1
ATOM 757 C CA . LEU A 1 95 ? -22.546 9.357 11.054 1.00 90.75 95 LEU A CA 1
ATOM 758 C C . LEU A 1 95 ? -22.686 7.839 11.176 1.00 90.75 95 LEU A C 1
ATOM 760 O O . LEU A 1 95 ? -23.039 7.185 10.201 1.00 90.75 95 LEU A O 1
ATOM 764 N N . LEU A 1 96 ? -22.484 7.290 12.378 1.00 91.56 96 LEU A N 1
ATOM 765 C CA . LEU A 1 96 ? -22.667 5.857 12.629 1.00 91.56 96 LEU A CA 1
ATOM 766 C C . LEU A 1 96 ? -24.104 5.409 12.335 1.00 91.56 96 LEU A C 1
ATOM 768 O O . LEU A 1 96 ? -24.306 4.381 11.696 1.00 91.56 96 LEU A O 1
ATOM 772 N N . ARG A 1 97 ? -25.104 6.210 12.726 1.00 91.69 97 ARG A N 1
ATOM 773 C CA . ARG A 1 97 ? -26.517 5.947 12.407 1.00 91.69 97 ARG A CA 1
ATOM 774 C C . ARG A 1 97 ? -26.773 5.950 10.898 1.00 91.69 97 ARG A C 1
ATOM 776 O O . ARG A 1 97 ? -27.460 5.064 10.399 1.00 91.69 97 ARG A O 1
ATOM 783 N N . LYS A 1 98 ? -26.212 6.923 10.170 1.00 92.00 98 LYS A N 1
ATOM 784 C CA . LYS A 1 98 ? -26.320 6.994 8.704 1.00 92.00 98 LYS A CA 1
ATOM 785 C C . LYS A 1 98 ? -25.647 5.797 8.030 1.00 92.00 98 LYS A C 1
ATOM 787 O O . LYS A 1 98 ? -26.269 5.177 7.177 1.00 92.00 98 LYS A O 1
ATOM 792 N N . LEU A 1 99 ? -24.434 5.425 8.439 1.00 91.50 99 LEU A N 1
ATOM 793 C CA . LEU A 1 99 ? -23.728 4.257 7.898 1.00 91.50 99 LEU A CA 1
ATOM 794 C C . LEU A 1 99 ? -24.503 2.955 8.150 1.00 91.50 99 LEU A C 1
ATOM 796 O O . LEU A 1 99 ? -24.650 2.154 7.232 1.00 91.50 99 LEU A O 1
ATOM 800 N N . ALA A 1 100 ? -25.074 2.782 9.346 1.00 90.75 100 ALA A N 1
ATOM 801 C CA . ALA A 1 100 ? -25.935 1.638 9.654 1.00 90.75 100 ALA A CA 1
ATOM 802 C C . ALA A 1 100 ? -27.183 1.587 8.752 1.00 90.75 100 ALA A C 1
ATOM 804 O O . ALA A 1 100 ? -27.609 0.511 8.348 1.00 90.75 100 ALA A O 1
ATOM 805 N N . SER A 1 101 ? -27.742 2.744 8.376 1.00 87.69 101 SER A N 1
ATOM 806 C CA . SER A 1 101 ? -28.887 2.790 7.459 1.00 87.69 101 SER A CA 1
ATOM 807 C C . SER A 1 101 ? -28.546 2.374 6.025 1.00 87.69 101 SER A C 1
ATOM 809 O O . SER A 1 101 ? -29.411 1.823 5.359 1.00 87.69 101 SER A O 1
ATOM 811 N N . ILE A 1 102 ? -27.300 2.570 5.566 1.00 90.12 102 ILE A N 1
ATOM 812 C CA . ILE A 1 102 ? -26.857 2.144 4.225 1.00 90.12 102 ILE A CA 1
ATOM 813 C C . ILE A 1 102 ? -26.826 0.614 4.137 1.00 90.12 102 ILE A C 1
ATOM 815 O O . ILE A 1 102 ? -27.267 0.054 3.144 1.00 90.12 102 ILE A O 1
ATOM 819 N N . GLY A 1 103 ? -26.359 -0.070 5.188 1.00 75.88 103 GLY A N 1
ATOM 820 C CA . GLY A 1 103 ? -26.372 -1.538 5.241 1.00 75.88 103 GLY A CA 1
ATOM 821 C C . GLY A 1 103 ? -27.782 -2.133 5.321 1.00 75.88 103 GLY A C 1
ATOM 822 O O . GLY A 1 103 ? -28.013 -3.228 4.822 1.00 75.88 103 GLY A O 1
ATOM 823 N N . ASN A 1 104 ? -28.729 -1.391 5.904 1.00 71.56 104 ASN A N 1
ATOM 824 C CA . ASN A 1 104 ? -30.140 -1.779 5.997 1.00 71.56 104 ASN A CA 1
ATOM 825 C C . ASN A 1 104 ? -30.963 -1.395 4.756 1.00 71.56 104 ASN A C 1
ATOM 827 O O . ASN A 1 104 ? -32.119 -1.800 4.644 1.00 71.56 104 ASN A O 1
ATOM 831 N N . GLN A 1 105 ? -30.402 -0.616 3.831 1.00 62.09 105 GLN A N 1
ATOM 832 C CA . GLN A 1 105 ? -30.941 -0.488 2.484 1.00 62.09 105 GLN A CA 1
ATOM 833 C C . GLN A 1 105 ? -30.540 -1.750 1.720 1.00 62.09 105 GLN A C 1
ATOM 835 O O . GLN A 1 105 ? -29.580 -1.743 0.954 1.00 62.09 105 GLN A O 1
ATOM 840 N N . GLU A 1 106 ? -31.247 -2.856 1.959 1.00 55.41 106 GLU A N 1
ATOM 841 C CA . GLU A 1 106 ? -31.178 -4.034 1.096 1.00 55.41 106 GLU A CA 1
ATOM 842 C C . GLU A 1 106 ? -31.378 -3.594 -0.360 1.00 55.41 106 GLU A C 1
ATOM 844 O O . GLU A 1 106 ? -32.476 -3.239 -0.787 1.00 55.41 106 GLU A O 1
ATOM 849 N N . SER A 1 107 ? -30.268 -3.533 -1.095 1.00 57.25 107 SER A N 1
ATOM 850 C CA . SER A 1 107 ? -30.074 -4.081 -2.439 1.00 57.25 107 SER A CA 1
ATOM 851 C C . SER A 1 107 ? -31.346 -4.354 -3.255 1.00 57.25 107 SER A C 1
ATOM 853 O O . SER A 1 107 ? -31.571 -5.465 -3.720 1.00 57.25 107 SER A O 1
ATOM 855 N N . CYS A 1 108 ? -32.136 -3.319 -3.525 1.00 46.19 108 CYS A N 1
ATOM 856 C CA . CYS A 1 108 ? -33.023 -3.255 -4.687 1.00 46.19 108 CYS A CA 1
ATOM 857 C C . CYS A 1 108 ? -32.319 -2.537 -5.842 1.00 46.19 108 CYS A C 1
ATOM 859 O O . CYS A 1 108 ? -32.882 -1.658 -6.483 1.00 46.19 108 CYS A O 1
ATOM 861 N N . GLN A 1 109 ? -31.062 -2.891 -6.093 1.00 50.50 109 GLN A N 1
ATOM 862 C CA . GLN A 1 109 ? -30.449 -2.731 -7.402 1.00 50.50 109 GLN A CA 1
ATOM 863 C C . GLN A 1 109 ? -29.669 -4.015 -7.643 1.00 50.50 109 GLN A C 1
ATOM 865 O O . GLN A 1 109 ? -28.557 -4.190 -7.149 1.00 50.50 109 GLN A O 1
ATOM 870 N N . ALA A 1 110 ? -30.310 -4.946 -8.346 1.00 44.53 110 ALA A N 1
ATOM 871 C CA . ALA A 1 110 ? -29.609 -6.000 -9.050 1.00 44.53 110 ALA A CA 1
ATOM 872 C C . ALA A 1 110 ? -28.687 -5.315 -10.068 1.00 44.53 110 ALA A C 1
ATOM 874 O O . ALA A 1 110 ? -29.086 -5.051 -11.197 1.00 44.53 110 ALA A O 1
ATOM 875 N N . HIS A 1 111 ? -27.485 -4.945 -9.632 1.00 44.19 111 HIS A N 1
ATOM 876 C CA . HIS A 1 111 ? -26.398 -4.608 -10.534 1.00 44.19 111 HIS A CA 1
ATOM 877 C C . HIS A 1 111 ? -25.907 -5.927 -11.104 1.00 44.19 111 HIS A C 1
ATOM 879 O O . HIS A 1 111 ? -25.270 -6.732 -10.422 1.00 44.19 111 HIS A O 1
ATOM 885 N N . THR A 1 112 ? -26.291 -6.175 -12.348 1.00 43.25 112 THR A N 1
ATOM 886 C CA . THR A 1 112 ? -25.591 -7.106 -13.219 1.00 43.25 112 THR A CA 1
ATOM 887 C C . THR A 1 112 ? -24.103 -6.748 -13.242 1.00 43.25 112 THR A C 1
ATOM 889 O O . THR A 1 112 ? -23.755 -5.569 -13.183 1.00 43.25 112 THR A O 1
ATOM 892 N N . PRO A 1 113 ? -23.195 -7.736 -13.288 1.00 42.16 113 PRO A N 1
ATOM 893 C CA . PRO A 1 113 ? -21.775 -7.461 -13.379 1.00 42.16 113 PRO A CA 1
ATOM 894 C C . PRO A 1 113 ? -21.482 -7.016 -14.812 1.00 42.16 113 PRO A C 1
ATOM 896 O O . PRO A 1 113 ? -21.234 -7.839 -15.686 1.00 42.16 113 PRO A O 1
ATOM 899 N N . GLU A 1 114 ? -21.546 -5.718 -15.070 1.00 43.66 114 GLU A N 1
ATOM 900 C CA . GLU A 1 114 ? -21.040 -5.116 -16.303 1.00 43.66 114 GLU A CA 1
ATOM 901 C C . GLU A 1 114 ? -19.670 -4.481 -16.054 1.00 43.66 114 GLU A C 1
ATOM 903 O O . GLU A 1 114 ? -19.473 -3.272 -16.114 1.00 43.66 114 GLU A O 1
ATOM 908 N N . ASP A 1 115 ? -18.711 -5.363 -15.767 1.00 43.19 115 ASP A N 1
ATOM 909 C CA . ASP A 1 115 ? -17.350 -5.230 -16.276 1.00 43.19 115 ASP A CA 1
ATOM 910 C C . ASP A 1 115 ? -17.344 -5.933 -17.649 1.00 43.19 115 ASP A C 1
ATOM 912 O O . ASP A 1 115 ? -17.484 -7.153 -17.742 1.00 43.19 115 ASP A O 1
ATOM 916 N N . GLU A 1 116 ? -17.344 -5.138 -18.719 1.00 50.44 116 GLU A N 1
ATOM 917 C CA . GLU A 1 116 ? -16.568 -5.362 -19.950 1.00 50.44 116 GLU A CA 1
ATOM 918 C C . GLU A 1 116 ? -16.375 -6.812 -20.452 1.00 50.44 116 GLU A C 1
ATOM 920 O O . GLU A 1 116 ? -15.271 -7.237 -20.793 1.00 50.44 116 GLU A O 1
ATOM 925 N N . HIS A 1 117 ? -17.458 -7.565 -20.633 1.00 45.03 117 HIS A N 1
ATOM 926 C CA . HIS A 1 117 ? -17.570 -8.511 -21.746 1.00 45.03 117 HIS A CA 1
ATOM 927 C C . HIS A 1 117 ? -19.045 -8.817 -21.991 1.00 45.03 117 HIS A C 1
ATOM 929 O O . HIS A 1 117 ? -19.588 -9.772 -21.441 1.00 45.03 117 HIS A O 1
ATOM 935 N N . GLN A 1 118 ? -19.712 -8.013 -22.823 1.00 39.72 118 GLN A N 1
ATOM 936 C CA . GLN A 1 118 ? -20.999 -8.401 -23.397 1.00 39.72 118 GLN A CA 1
ATOM 937 C C . GLN A 1 118 ? -20.789 -9.769 -24.076 1.00 39.72 118 GLN A C 1
ATOM 939 O O . GLN A 1 118 ? -20.044 -9.831 -25.063 1.00 39.72 118 GLN A O 1
ATOM 944 N N . PRO A 1 119 ? -21.372 -10.883 -23.583 1.00 44.28 119 PRO A N 1
ATOM 945 C CA . PRO A 1 119 ? -21.346 -12.108 -24.354 1.00 44.28 119 PRO A CA 1
ATOM 946 C C . PRO A 1 119 ? -22.148 -11.790 -25.607 1.00 44.28 119 PRO A C 1
ATOM 948 O O . PRO A 1 119 ? -23.323 -11.431 -25.510 1.00 44.28 119 PRO A O 1
ATOM 951 N N . ALA A 1 120 ? -21.468 -11.833 -26.753 1.00 52.69 120 ALA A N 1
ATOM 952 C CA . ALA A 1 120 ? -22.059 -11.622 -28.062 1.00 52.69 120 ALA A CA 1
ATOM 953 C C . ALA A 1 120 ? -23.421 -12.324 -28.090 1.00 52.69 120 ALA A C 1
ATOM 955 O O . ALA A 1 120 ? -23.520 -13.544 -27.935 1.00 52.69 120 ALA A O 1
ATOM 956 N N . THR A 1 121 ? -24.484 -11.536 -28.200 1.00 65.31 121 THR A N 1
ATOM 957 C CA . THR A 1 121 ? -25.819 -12.074 -28.397 1.00 65.31 121 THR A CA 1
ATOM 958 C C . THR A 1 121 ? -25.792 -12.916 -29.672 1.00 65.31 121 THR A C 1
ATOM 960 O O . THR A 1 121 ? -24.938 -12.746 -30.544 1.00 65.31 121 THR A O 1
ATOM 963 N N . ARG A 1 122 ? -26.719 -13.866 -29.826 1.00 62.41 122 ARG A N 1
ATOM 964 C CA . ARG A 1 122 ? -26.795 -14.690 -31.048 1.00 62.41 122 ARG A CA 1
ATOM 965 C C . ARG A 1 122 ? -26.812 -13.828 -32.327 1.00 62.41 122 ARG A C 1
ATOM 967 O O . ARG A 1 122 ? -26.331 -14.281 -33.359 1.00 62.41 122 ARG A O 1
ATOM 974 N N . GLN A 1 123 ? -27.333 -12.604 -32.236 1.00 67.12 123 GLN A N 1
ATOM 975 C CA . GLN A 1 123 ? -27.340 -11.609 -33.309 1.00 67.12 123 GLN A CA 1
ATOM 976 C C . GLN A 1 123 ? -25.925 -11.096 -33.623 1.00 67.12 123 GLN A C 1
ATOM 978 O O . GLN A 1 123 ? -25.515 -11.192 -34.773 1.00 67.12 123 GLN A O 1
ATOM 983 N N . ASP A 1 124 ? -25.115 -10.760 -32.614 1.00 72.75 124 ASP A N 1
ATOM 984 C CA . ASP A 1 124 ? -23.716 -10.334 -32.794 1.00 72.75 124 ASP A CA 1
ATOM 985 C C . ASP A 1 124 ? -22.842 -11.397 -33.488 1.00 72.75 124 ASP A C 1
ATOM 987 O O . ASP A 1 124 ? -21.892 -11.074 -34.206 1.00 72.75 124 ASP A O 1
ATOM 991 N N . PHE A 1 125 ? -23.138 -12.688 -33.286 1.00 75.69 125 PHE A N 1
ATOM 992 C CA . PHE A 1 125 ? -22.460 -13.774 -34.003 1.00 75.69 125 PHE A CA 1
ATOM 993 C C . PHE A 1 125 ? -22.838 -13.820 -35.488 1.00 75.69 125 PHE A C 1
ATOM 995 O O . PHE A 1 125 ? -21.959 -14.032 -36.329 1.00 75.69 125 PHE A O 1
ATOM 1002 N N . PHE A 1 126 ? -24.116 -13.619 -35.822 1.00 82.81 126 PHE A N 1
ATOM 1003 C CA . PHE A 1 126 ? -24.562 -13.569 -37.216 1.00 82.81 126 PHE A CA 1
ATOM 1004 C C . PHE A 1 126 ? -24.076 -12.301 -37.923 1.00 82.81 126 PHE A C 1
ATOM 1006 O O . PHE A 1 126 ? -23.639 -12.401 -39.067 1.00 82.81 126 PHE A O 1
ATOM 1013 N N . ASP A 1 127 ? -24.025 -11.164 -37.231 1.00 79.31 127 ASP A N 1
ATOM 1014 C CA . ASP A 1 127 ? -23.517 -9.900 -37.776 1.00 79.31 127 ASP A CA 1
ATOM 1015 C C . ASP A 1 127 ? -22.015 -9.986 -38.088 1.00 79.31 127 ASP A C 1
ATOM 1017 O O . ASP A 1 127 ? -21.555 -9.576 -39.159 1.00 79.31 127 ASP A O 1
ATOM 1021 N N . LYS A 1 128 ? -21.231 -10.611 -37.196 1.00 81.50 128 LYS A N 1
ATOM 1022 C CA . LYS A 1 128 ? -19.807 -10.891 -37.445 1.00 81.50 128 LYS A CA 1
ATOM 1023 C C . LYS A 1 128 ? -19.611 -11.850 -38.621 1.00 81.50 128 LYS A C 1
ATOM 1025 O O . LYS A 1 128 ? -18.712 -11.630 -39.433 1.00 81.50 128 LYS A O 1
ATOM 1030 N N . LEU A 1 129 ? -20.441 -12.891 -38.740 1.00 88.38 129 LEU A N 1
ATOM 1031 C CA . LEU A 1 129 ? -20.384 -13.830 -39.865 1.00 88.38 129 LEU A CA 1
ATOM 1032 C C . LEU A 1 129 ? -20.740 -13.135 -41.189 1.00 88.38 129 LEU A C 1
ATOM 1034 O O . LEU A 1 129 ? -20.034 -13.317 -42.181 1.00 88.38 129 LEU A O 1
ATOM 1038 N N . GLU A 1 130 ? -21.787 -12.305 -41.206 1.00 84.94 130 GLU A N 1
ATOM 1039 C CA . GLU A 1 130 ? -22.183 -11.537 -42.388 1.00 84.94 130 GLU A CA 1
ATOM 1040 C C . GLU A 1 130 ? -21.053 -10.599 -42.831 1.00 84.94 130 GLU A C 1
ATOM 1042 O O . GLU A 1 130 ? -20.701 -10.560 -44.014 1.00 84.94 130 GLU A O 1
ATOM 1047 N N . MET A 1 131 ? -20.423 -9.897 -41.885 1.00 83.62 131 MET A N 1
ATOM 1048 C CA . MET A 1 131 ? -19.296 -9.009 -42.165 1.00 83.62 131 MET A CA 1
ATOM 1049 C C . MET A 1 131 ? -18.120 -9.760 -42.815 1.00 83.62 131 MET A C 1
ATOM 1051 O O . MET A 1 131 ? -17.550 -9.278 -43.797 1.00 83.62 131 MET A O 1
ATOM 1055 N N . VAL A 1 132 ? -17.798 -10.967 -42.336 1.00 88.44 132 VAL A N 1
ATOM 1056 C CA . VAL A 1 132 ? -16.741 -11.817 -42.917 1.00 88.44 132 VAL A CA 1
ATOM 1057 C C . VAL A 1 132 ? -17.108 -12.288 -44.328 1.00 88.44 132 VAL A C 1
ATOM 1059 O O . VAL A 1 132 ? -16.282 -12.209 -45.238 1.00 88.44 132 VAL A O 1
ATOM 1062 N N . VAL A 1 133 ? -18.353 -12.718 -44.555 1.00 88.69 133 VAL A N 1
ATOM 1063 C CA . VAL A 1 133 ? -18.824 -13.146 -45.885 1.00 88.69 133 VAL A CA 1
ATOM 1064 C C . VAL A 1 133 ? -18.760 -11.994 -46.890 1.00 88.69 133 VAL A C 1
ATOM 1066 O O . VAL A 1 133 ? -18.320 -12.180 -48.029 1.00 88.69 133 VAL A O 1
ATOM 1069 N N . ARG A 1 134 ? -19.143 -10.781 -46.475 1.00 80.69 134 ARG A N 1
ATOM 1070 C CA . ARG A 1 134 ? -19.050 -9.578 -47.316 1.00 80.69 134 ARG A CA 1
ATOM 1071 C C . ARG A 1 134 ? -17.602 -9.226 -47.642 1.00 80.69 134 ARG A C 1
ATOM 1073 O O . ARG A 1 134 ? -17.325 -8.885 -48.790 1.00 80.69 134 ARG A O 1
ATOM 1080 N N . ALA A 1 135 ? -16.686 -9.363 -46.685 1.00 84.25 135 ALA A N 1
ATOM 1081 C CA . ALA A 1 135 ? -15.262 -9.120 -46.904 1.00 84.25 135 ALA A CA 1
ATOM 1082 C C . ALA A 1 135 ? -14.655 -10.107 -47.919 1.00 84.25 135 ALA A C 1
ATOM 1084 O O . ALA A 1 135 ? -13.956 -9.690 -48.842 1.00 84.25 135 ALA A O 1
ATOM 1085 N N . ILE A 1 136 ? -14.982 -11.399 -47.814 1.00 85.12 136 ILE A N 1
ATOM 1086 C CA . ILE A 1 136 ? -14.505 -12.426 -48.756 1.00 85.12 136 ILE A CA 1
ATOM 1087 C C . ILE A 1 136 ? -15.071 -12.178 -50.161 1.00 85.12 136 ILE A C 1
ATOM 1089 O O . ILE A 1 136 ? -14.323 -12.184 -51.140 1.00 85.12 136 ILE A O 1
ATOM 1093 N N . LYS A 1 137 ? -16.373 -11.882 -50.269 1.00 77.25 137 LYS A N 1
ATOM 1094 C CA . LYS A 1 137 ? -17.024 -11.567 -51.551 1.00 77.25 137 LYS A CA 1
ATOM 1095 C C . LYS A 1 137 ? -16.456 -10.304 -52.204 1.00 77.25 137 LYS A C 1
ATOM 1097 O O . LYS A 1 137 ? -16.383 -10.235 -53.428 1.00 77.25 137 LYS A O 1
ATOM 1102 N N . HIS A 1 138 ? -16.068 -9.306 -51.411 1.00 74.75 138 HIS A N 1
ATOM 1103 C CA . HIS A 1 138 ? -15.444 -8.092 -51.931 1.00 74.75 138 HIS A CA 1
ATOM 1104 C C . HIS A 1 138 ? -14.023 -8.358 -52.449 1.00 74.75 138 HIS A C 1
ATOM 1106 O O . HIS A 1 138 ? -13.638 -7.805 -53.473 1.00 74.75 138 HIS A O 1
ATOM 1112 N N . ASN A 1 139 ? -13.265 -9.247 -51.799 1.00 70.31 139 ASN A N 1
ATOM 1113 C CA . ASN A 1 139 ? -11.891 -9.559 -52.202 1.00 70.31 139 ASN A CA 1
ATOM 1114 C C . ASN A 1 139 ? -11.821 -10.435 -53.471 1.00 70.31 139 ASN A C 1
ATOM 1116 O O . ASN A 1 139 ? -10.904 -10.309 -54.272 1.00 70.31 139 ASN A O 1
ATOM 1120 N N . GLN A 1 140 ? -12.831 -11.279 -53.708 1.00 65.12 140 GLN A N 1
ATOM 1121 C CA . GLN A 1 140 ? -12.911 -12.118 -54.913 1.00 65.12 140 GLN A CA 1
ATOM 1122 C C . GLN A 1 140 ? -13.274 -11.349 -56.194 1.00 65.12 140 GLN A C 1
ATOM 1124 O O . GLN A 1 140 ? -13.052 -11.860 -57.283 1.00 65.12 140 GLN A O 1
ATOM 1129 N N . ARG A 1 141 ? -13.803 -10.123 -56.087 1.00 59.88 141 ARG A N 1
ATOM 1130 C CA . ARG A 1 141 ? -14.130 -9.267 -57.245 1.00 59.88 141 ARG A CA 1
ATOM 1131 C C . ARG A 1 141 ? -12.962 -8.404 -57.733 1.00 59.88 141 ARG A C 1
ATOM 1133 O O . ARG A 1 141 ? -13.134 -7.660 -58.688 1.00 59.88 141 ARG A O 1
ATOM 1140 N N . GLY A 1 142 ? -11.811 -8.466 -57.063 1.00 58.38 142 GLY A N 1
ATOM 1141 C CA . GLY A 1 142 ? -10.601 -7.723 -57.427 1.00 58.38 142 GLY A CA 1
ATOM 1142 C C . GLY A 1 142 ? -9.506 -8.578 -58.067 1.00 58.38 142 GLY A C 1
ATOM 1143 O O . GLY A 1 142 ? -8.375 -8.112 -58.137 1.00 58.38 142 GLY A O 1
ATOM 1144 N N . ASN A 1 143 ? -9.807 -9.821 -58.463 1.00 55.66 143 ASN A N 1
ATOM 1145 C CA . ASN A 1 143 ? -8.834 -10.758 -59.037 1.00 55.66 143 ASN A CA 1
ATOM 1146 C C . ASN A 1 143 ? -9.257 -11.300 -60.419 1.00 55.66 143 ASN A C 1
ATOM 1148 O O . ASN A 1 143 ? -8.933 -12.439 -60.753 1.00 55.66 143 ASN A O 1
ATOM 1152 N N . GLU A 1 144 ? -9.990 -10.490 -61.190 1.00 47.06 144 GLU A N 1
ATOM 1153 C CA . GLU A 1 144 ? -10.143 -10.627 -62.649 1.00 47.06 144 GLU A CA 1
ATOM 1154 C C . GLU A 1 144 ? -9.399 -9.488 -63.352 1.00 47.06 144 GLU A C 1
ATOM 1156 O O . GLU A 1 144 ? -9.540 -8.329 -62.894 1.00 47.06 144 GLU A O 1
#

Mean predicted aligned error: 18.48 Å

Radius of gyration: 27.96 Å; Cα contacts (8 Å, |Δi|>4): 33; chains: 1; bounding box: 54×57×86 Å

Sequence (144 aa):
MSQFAHIAELSAETRQKMRARGKSKARRADTTGHLGPEAVVAFVDDEMDSKAKHRARVHLVHCHECREEIYIQRGTSEWVRHCNTESQVRAPRDLLRKLASIGNQESCQAHTPEDEHQPATRQDFFDKLEMVVRAIKHNQRGNE

Nearest PDB structures (foldseek):
  3hug-assembly3_L  TM=6.946E-01  e=3.738E-01  Mycobacterium tuberculosis H37Rv

Secondary structure (DSSP, 8-state):
--HHHHHHHHHHHHHHHHHHHHHHHHHHHGGGSS--HHHHHHHHTT-S-HHHHHHHHHHHHH-HHHHHHHHHHHHHHHHHHHHTTSSSS---HHHHHHHHHHHHS---------SS-----HHHHHHHHHHHHHHHHHHHTT--

Solvent-accessible surface area (backbone atoms only — not comparable to full-atom values): 8702 Å² total; per-residue (Å²): 139,66,66,68,59,55,53,52,49,53,51,49,52,50,52,51,52,51,52,50,50,52,52,54,51,52,58,58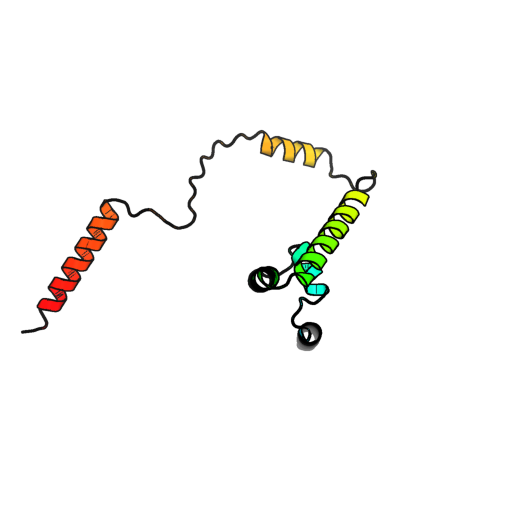,48,37,74,77,81,48,76,34,71,70,54,43,52,30,58,68,74,67,70,50,55,72,69,58,44,49,53,49,55,58,47,47,74,75,35,65,68,61,44,51,53,42,52,53,51,43,53,51,54,52,51,58,61,57,67,50,69,65,87,83,70,70,80,58,70,67,58,55,54,51,55,53,48,56,73,68,54,72,75,86,62,88,74,73,86,80,73,93,66,82,74,70,47,80,61,54,54,52,52,53,50,50,54,50,53,51,50,54,58,56,58,66,71,72,76,122

Organism: Corynebacterium ammoniagenes (NCBI:txid1697)

Foldseek 3Di:
DPPVVVVVVVVVVVVVVVVVVVVVVLVVCCPVVEHRLVLLLCLLVVVDDPVSNVVLVVSVVPDPVSVVSNVVSNVVVVVVVVVVPPPPDDDD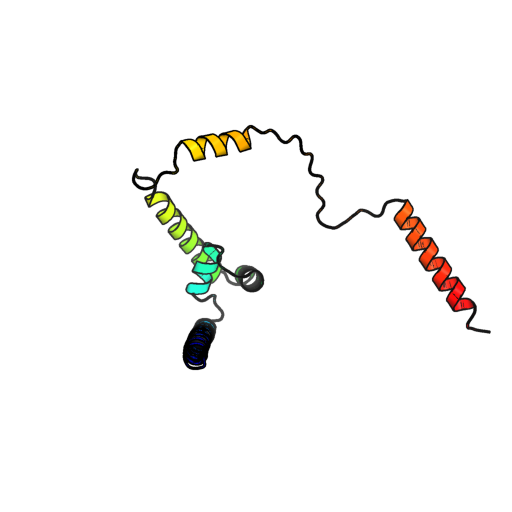PVVVVVVVVVVVPPDPDPPDPPDDDDPQDPVNVVVVVVVVVVVVVVVVVPPD